Protein AF-A0A7D5NBK5-F1 (afdb_monomer_lite)

Organism: NCBI:txid2954383

Foldseek 3Di:
DDDPLVVLVVVDVDLLRSLLVNVVVVPDQLCRNCVVVVHDSVSSVVSNVVVVVVVVVVD

pLDDT: mean 92.72, std 8.17, range [53.91, 98.06]

Sequence (59 aa):
MALPLDEYAMRYPERDLAMARAYQSGAYTMAEIGRHYAVHYMTVSRAVRKYELQQRVTG

Secondary structure (DSSP, 8-state):
-PPPHHHHHHH-SSHHHHHHHHHHTTSS-HHHHHHHTTS-HHHHHHHHHHHHHHHHHH-

Structure (mmCIF, N/CA/C/O backbone):
data_AF-A0A7D5NBK5-F1
#
_entry.id   AF-A0A7D5NBK5-F1
#
loop_
_atom_site.group_PDB
_atom_site.id
_atom_site.type_symbol
_atom_site.label_atom_id
_atom_site.label_alt_id
_atom_site.label_comp_id
_atom_site.label_asym_id
_atom_site.label_entity_id
_atom_site.label_seq_id
_atom_site.pdbx_PDB_ins_code
_atom_site.Cartn_x
_atom_site.Cartn_y
_atom_site.Cartn_z
_atom_site.occupancy
_atom_site.B_iso_or_equiv
_atom_site.auth_seq_id
_atom_site.auth_comp_id
_atom_site.auth_asym_id
_atom_site.auth_atom_id
_atom_site.pdbx_PDB_model_num
ATOM 1 N N . MET A 1 1 ? 10.405 -12.283 11.058 1.00 65.81 1 MET A N 1
ATOM 2 C CA . MET A 1 1 ? 10.695 -12.347 9.609 1.00 65.81 1 MET A CA 1
ATOM 3 C C . MET A 1 1 ? 9.442 -11.926 8.870 1.00 65.81 1 MET A C 1
ATOM 5 O O . MET A 1 1 ? 8.371 -12.374 9.259 1.00 65.81 1 MET A O 1
ATOM 9 N N . ALA A 1 2 ? 9.552 -11.033 7.888 1.00 74.31 2 ALA A N 1
ATOM 10 C CA . ALA A 1 2 ? 8.421 -10.689 7.031 1.00 74.31 2 ALA A CA 1
ATOM 11 C C . ALA A 1 2 ? 8.283 -11.707 5.894 1.00 74.31 2 ALA A C 1
ATOM 13 O O . ALA A 1 2 ? 9.286 -12.264 5.450 1.00 74.31 2 ALA A O 1
ATOM 14 N N . LEU A 1 3 ? 7.044 -11.953 5.464 1.00 82.75 3 LEU A N 1
ATOM 15 C CA . LEU A 1 3 ? 6.748 -12.809 4.315 1.00 82.75 3 LEU A CA 1
ATOM 16 C C . LEU A 1 3 ? 7.206 -12.116 3.017 1.00 82.75 3 LEU A C 1
ATOM 18 O O . LEU A 1 3 ? 7.156 -10.886 2.960 1.00 82.75 3 LEU A O 1
ATOM 22 N N . PRO A 1 4 ? 7.610 -12.852 1.969 1.00 92.44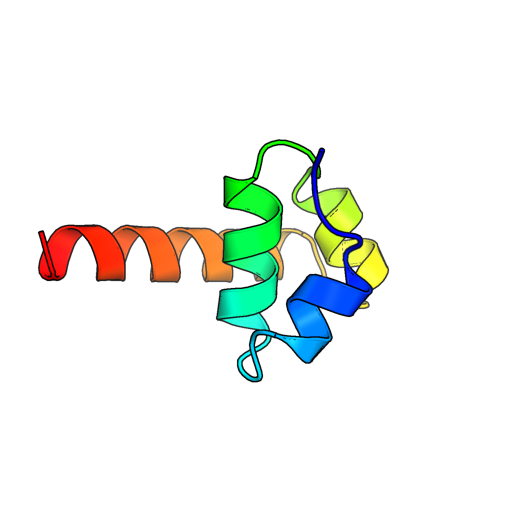 4 PRO A N 1
ATOM 23 C CA . PRO A 1 4 ? 7.812 -12.284 0.638 1.00 92.44 4 PRO A CA 1
ATOM 24 C C . PRO A 1 4 ? 6.539 -11.606 0.105 1.00 92.44 4 PRO A C 1
ATOM 26 O O . PRO A 1 4 ? 5.423 -12.005 0.444 1.00 92.44 4 PRO A O 1
ATOM 29 N N . LEU A 1 5 ? 6.685 -10.606 -0.773 1.00 92.31 5 LEU A N 1
ATOM 30 C CA . LEU A 1 5 ? 5.537 -9.887 -1.351 1.00 92.31 5 LEU A CA 1
ATOM 31 C C . LEU A 1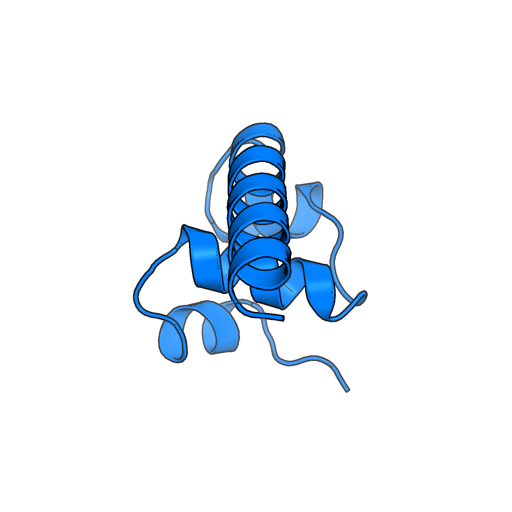 5 ? 4.579 -10.802 -2.132 1.00 92.31 5 LEU A C 1
ATOM 33 O O . LEU A 1 5 ? 3.365 -10.610 -2.036 1.00 92.31 5 LEU A O 1
ATOM 37 N N . ASP A 1 6 ? 5.105 -11.836 -2.795 1.00 92.19 6 ASP A N 1
ATOM 38 C CA . ASP A 1 6 ? 4.302 -12.860 -3.473 1.00 92.19 6 ASP A CA 1
ATOM 39 C C . ASP A 1 6 ? 3.395 -13.622 -2.500 1.00 92.19 6 ASP A C 1
ATOM 41 O O . ASP A 1 6 ? 2.245 -13.922 -2.811 1.00 92.19 6 ASP A O 1
ATOM 45 N N . GLU A 1 7 ? 3.867 -13.889 -1.282 1.00 92.69 7 GLU A N 1
ATOM 46 C CA . GLU A 1 7 ? 3.074 -14.603 -0.283 1.00 92.69 7 GLU A CA 1
ATOM 47 C C . GLU A 1 7 ? 1.924 -13.733 0.243 1.00 92.69 7 GLU A C 1
ATO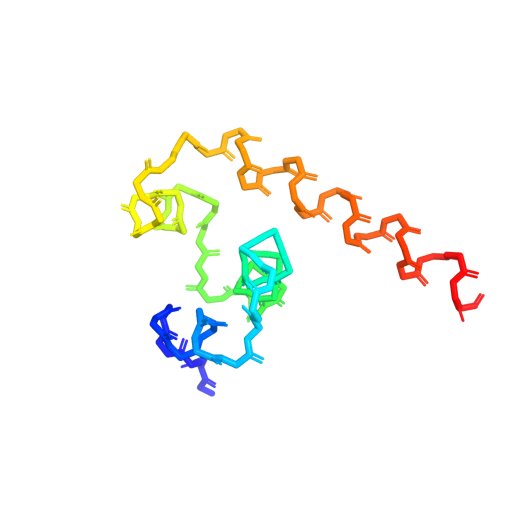M 49 O O . GLU A 1 7 ? 0.823 -14.236 0.475 1.00 92.69 7 GLU A O 1
ATOM 54 N N . TYR A 1 8 ? 2.123 -12.413 0.355 1.00 92.69 8 TYR A N 1
ATOM 55 C CA . TYR A 1 8 ? 1.013 -11.492 0.617 1.00 92.69 8 TYR A CA 1
ATOM 56 C C . TYR A 1 8 ? -0.020 -11.525 -0.516 1.00 92.69 8 TYR A C 1
ATOM 58 O O . TYR A 1 8 ? -1.214 -11.556 -0.228 1.00 92.69 8 TYR A O 1
ATOM 66 N N . ALA A 1 9 ? 0.415 -11.563 -1.779 1.00 90.56 9 ALA A N 1
ATOM 67 C CA . ALA A 1 9 ? -0.489 -11.645 -2.926 1.00 90.56 9 ALA A CA 1
ATOM 68 C C . ALA A 1 9 ? -1.262 -12.976 -2.973 1.00 90.56 9 ALA A C 1
ATOM 70 O O . ALA A 1 9 ? -2.436 -12.995 -3.331 1.00 90.56 9 ALA A O 1
ATOM 71 N N . MET A 1 10 ? -0.632 -14.084 -2.573 1.00 92.25 10 MET A N 1
ATOM 72 C CA . MET A 1 10 ? -1.291 -15.392 -2.485 1.00 92.25 10 MET A CA 1
ATOM 73 C C . MET A 1 10 ? -2.279 -15.475 -1.318 1.00 92.25 10 MET A C 1
ATOM 75 O O . MET A 1 10 ? -3.328 -16.105 -1.433 1.00 92.25 10 MET A O 1
ATOM 79 N N . ARG A 1 11 ? -1.941 -14.867 -0.176 1.00 93.69 11 ARG A N 1
ATOM 80 C CA . ARG A 1 11 ? -2.739 -14.955 1.054 1.00 93.69 11 ARG A CA 1
ATOM 81 C C . ARG A 1 11 ? -3.940 -14.015 1.062 1.00 93.69 11 ARG A C 1
ATOM 83 O O . ARG A 1 11 ? -4.927 -14.310 1.733 1.00 93.69 11 ARG A O 1
ATOM 90 N N . TYR A 1 12 ? -3.849 -12.894 0.354 1.00 91.50 12 TYR A N 1
ATOM 91 C CA . TYR A 1 12 ? -4.888 -11.872 0.305 1.00 91.50 12 TYR A CA 1
ATOM 92 C C . TYR A 1 12 ? -5.329 -11.658 -1.151 1.00 91.50 12 TYR A C 1
ATOM 94 O O . TYR A 1 12 ? -4.599 -11.021 -1.911 1.00 91.50 12 TYR A O 1
ATOM 102 N N . PRO A 1 13 ? -6.511 -12.165 -1.553 1.00 87.06 13 PRO A N 1
ATOM 103 C CA . PRO A 1 13 ? -6.980 -12.054 -2.933 1.00 87.06 13 PRO A CA 1
ATOM 104 C C . PRO A 1 13 ? -7.240 -10.596 -3.341 1.00 87.06 13 PRO A C 1
ATOM 106 O O . PRO A 1 13 ? -7.093 -10.230 -4.509 1.00 87.06 13 PRO A O 1
ATOM 109 N N . GLU A 1 14 ? -7.568 -9.721 -2.389 1.00 93.38 14 GLU A N 1
ATOM 110 C CA . GLU A 1 14 ? -7.633 -8.287 -2.628 1.00 93.38 14 GLU A CA 1
ATOM 111 C C . GLU A 1 14 ? -6.232 -7.668 -2.643 1.00 93.38 14 GLU A C 1
ATOM 113 O O . GLU A 1 14 ? -5.574 -7.531 -1.609 1.00 93.38 14 GLU A O 1
ATOM 118 N N . ARG A 1 15 ? -5.809 -7.175 -3.814 1.00 93.62 15 ARG A N 1
ATOM 119 C CA . ARG A 1 15 ? -4.516 -6.485 -3.985 1.00 93.62 15 ARG A CA 1
ATOM 120 C C . ARG A 1 15 ? -4.307 -5.349 -2.986 1.00 93.62 15 ARG A C 1
ATOM 122 O O . ARG A 1 15 ? -3.216 -5.210 -2.445 1.00 93.62 15 ARG A O 1
ATOM 129 N N . ASP A 1 16 ? -5.341 -4.552 -2.719 1.00 95.81 16 ASP A N 1
ATOM 130 C CA . ASP A 1 16 ? -5.269 -3.460 -1.740 1.00 95.81 16 ASP A CA 1
ATOM 131 C C . ASP A 1 16 ? -4.933 -3.981 -0.337 1.00 95.81 16 ASP A C 1
ATOM 133 O O . ASP A 1 16 ? -4.095 -3.410 0.362 1.00 95.81 16 ASP A O 1
ATOM 137 N N . LEU A 1 17 ? -5.552 -5.094 0.060 1.00 95.50 17 LEU A N 1
ATOM 138 C CA . LEU A 1 17 ? -5.312 -5.716 1.355 1.00 95.50 17 LEU A CA 1
ATOM 139 C C . LEU A 1 17 ? -3.904 -6.313 1.421 1.00 95.50 17 LEU A C 1
ATOM 141 O O . LEU A 1 17 ? -3.210 -6.112 2.417 1.00 95.50 17 LEU A O 1
ATOM 145 N N . ALA A 1 18 ? -3.456 -6.977 0.354 1.00 96.62 18 ALA A N 1
ATOM 146 C CA . ALA A 1 18 ? -2.107 -7.523 0.252 1.00 96.62 18 ALA A CA 1
ATOM 147 C C . ALA A 1 18 ? -1.036 -6.425 0.392 1.00 96.62 18 ALA A C 1
ATOM 149 O O . ALA A 1 18 ? -0.115 -6.542 1.203 1.00 96.62 18 ALA A O 1
ATOM 150 N N . MET A 1 19 ? -1.206 -5.310 -0.329 1.00 97.44 19 MET A N 1
ATOM 151 C CA . MET A 1 19 ? -0.331 -4.136 -0.253 1.00 97.44 19 MET A CA 1
ATOM 152 C C . MET A 1 19 ? -0.325 -3.513 1.150 1.00 97.44 19 MET A C 1
ATOM 154 O O . MET A 1 19 ? 0.739 -3.204 1.688 1.00 97.44 19 MET A O 1
ATOM 158 N N . ALA A 1 20 ? -1.499 -3.351 1.767 1.00 97.00 20 ALA A N 1
ATOM 159 C CA . ALA A 1 20 ? -1.609 -2.779 3.104 1.00 97.00 20 ALA A CA 1
ATOM 160 C C . ALA A 1 20 ? -0.973 -3.672 4.179 1.00 97.00 20 ALA A C 1
ATOM 162 O O . ALA A 1 20 ? -0.281 -3.171 5.064 1.00 97.00 20 ALA A O 1
ATOM 163 N N . ARG A 1 21 ? -1.149 -4.996 4.084 1.00 95.81 21 ARG A N 1
ATOM 164 C CA . ARG A 1 21 ? -0.539 -5.978 4.994 1.00 95.81 21 ARG A CA 1
ATOM 165 C C . ARG A 1 21 ? 0.978 -6.035 4.850 1.00 95.81 21 ARG A C 1
ATOM 167 O O . ARG A 1 21 ? 1.674 -6.072 5.863 1.00 95.81 21 ARG A O 1
ATOM 174 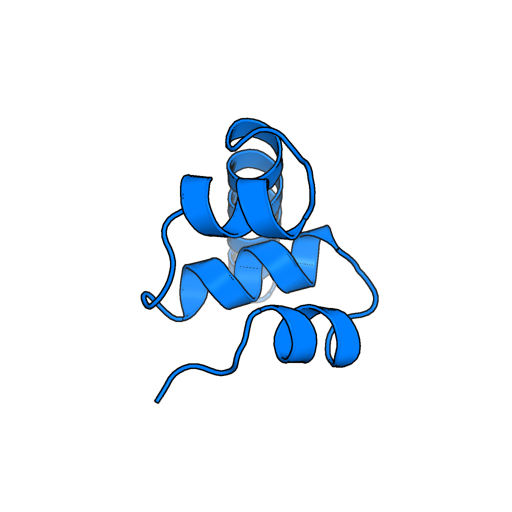N N . ALA A 1 22 ? 1.486 -5.969 3.620 1.00 96.38 22 ALA A N 1
ATOM 175 C CA . ALA A 1 22 ? 2.918 -5.870 3.370 1.00 96.38 22 ALA A CA 1
ATOM 176 C C . ALA A 1 22 ? 3.514 -4.607 4.013 1.00 96.38 22 ALA A C 1
ATOM 178 O O . ALA A 1 22 ? 4.531 -4.699 4.698 1.00 96.38 22 ALA A O 1
ATOM 179 N N . TYR A 1 23 ? 2.853 -3.453 3.878 1.00 96.88 23 TYR A N 1
ATOM 180 C CA . TYR A 1 23 ? 3.295 -2.212 4.523 1.00 96.88 23 TYR A CA 1
ATOM 181 C C . TYR A 1 23 ? 3.197 -2.281 6.056 1.00 96.88 23 TYR A C 1
ATOM 183 O O . TYR A 1 23 ? 4.137 -1.905 6.751 1.00 96.88 23 TYR A O 1
ATOM 191 N N . GLN A 1 24 ? 2.102 -2.833 6.592 1.00 95.00 24 GLN A N 1
ATOM 192 C CA . GLN A 1 24 ? 1.895 -3.011 8.035 1.00 95.00 24 GLN A CA 1
ATOM 193 C C . GLN A 1 24 ? 2.984 -3.881 8.680 1.00 95.00 24 GLN A C 1
ATOM 195 O O . GLN A 1 24 ? 3.303 -3.691 9.850 1.00 95.00 24 GLN A O 1
ATOM 200 N N . SER A 1 25 ? 3.579 -4.812 7.928 1.00 94.19 25 SER A N 1
ATOM 201 C CA . SER A 1 25 ? 4.694 -5.627 8.420 1.00 94.19 25 SER A CA 1
ATOM 202 C C . SER A 1 25 ? 5.963 -4.824 8.737 1.00 94.19 25 SER A C 1
ATOM 204 O O . SER A 1 25 ? 6.852 -5.339 9.411 1.00 94.19 25 SER A O 1
ATOM 206 N N . GLY A 1 26 ? 6.067 -3.587 8.235 1.00 94.62 26 GLY A N 1
ATOM 207 C CA . GLY A 1 26 ? 7.222 -2.706 8.416 1.00 94.62 26 GLY A CA 1
ATOM 208 C C . GLY A 1 26 ? 8.464 -3.102 7.611 1.00 94.62 26 GLY A C 1
ATOM 209 O O . GLY A 1 26 ? 9.466 -2.398 7.668 1.00 94.62 26 GLY A O 1
ATOM 210 N N . ALA A 1 27 ? 8.417 -4.203 6.855 1.00 95.06 27 ALA A N 1
ATOM 211 C CA . ALA A 1 27 ? 9.568 -4.720 6.115 1.00 95.06 27 ALA A CA 1
ATOM 212 C C . ALA A 1 27 ? 9.724 -4.149 4.702 1.00 95.06 27 ALA A C 1
ATOM 214 O O . ALA A 1 27 ? 10.771 -4.334 4.088 1.00 95.06 27 ALA A O 1
ATOM 215 N N . TYR A 1 28 ? 8.694 -3.475 4.188 1.00 96.38 28 TYR A N 1
ATOM 216 C CA . TYR A 1 28 ? 8.680 -2.938 2.833 1.00 96.38 28 TYR A CA 1
ATOM 217 C C . TYR A 1 28 ? 8.159 -1.507 2.825 1.00 96.38 28 TYR A C 1
ATOM 219 O O . TYR A 1 28 ? 7.130 -1.186 3.423 1.00 96.38 28 TYR A O 1
ATOM 227 N N . THR A 1 29 ? 8.840 -0.649 2.077 1.00 97.31 29 THR A N 1
ATOM 228 C CA . THR A 1 29 ? 8.360 0.694 1.758 1.00 97.31 29 THR A CA 1
ATOM 229 C C . THR A 1 29 ? 7.221 0.641 0.738 1.00 97.31 29 THR A C 1
ATOM 231 O O . THR A 1 29 ? 7.107 -0.287 -0.066 1.00 97.31 29 THR A O 1
ATOM 234 N N . MET A 1 30 ? 6.392 1.690 0.688 1.00 97.75 30 MET A N 1
ATOM 235 C CA . MET A 1 30 ? 5.333 1.797 -0.328 1.00 97.75 30 MET A CA 1
ATOM 236 C C . MET A 1 30 ? 5.879 1.742 -1.764 1.00 97.75 30 MET A C 1
ATOM 238 O O . MET A 1 30 ? 5.196 1.260 -2.665 1.00 97.75 30 MET A O 1
ATOM 242 N N . ALA A 1 31 ? 7.105 2.224 -1.987 1.00 97.75 31 ALA A N 1
ATOM 243 C CA . ALA A 1 31 ? 7.750 2.185 -3.294 1.00 97.75 31 ALA A CA 1
ATOM 244 C C . ALA A 1 31 ? 8.161 0.758 -3.692 1.00 97.75 31 ALA A C 1
ATOM 246 O O . ALA A 1 31 ? 7.957 0.370 -4.839 1.00 97.75 31 ALA A O 1
ATOM 247 N N . GLU A 1 32 ? 8.707 -0.031 -2.762 1.00 97.44 32 GLU A N 1
ATOM 248 C CA . GLU A 1 32 ? 9.049 -1.445 -2.992 1.00 97.44 32 GLU A CA 1
ATOM 249 C C . GLU A 1 32 ? 7.813 -2.282 -3.300 1.00 97.44 32 GLU A C 1
ATOM 251 O O . GLU A 1 32 ? 7.802 -3.026 -4.281 1.00 97.44 32 GLU A O 1
ATOM 256 N N . ILE A 1 33 ? 6.749 -2.086 -2.520 1.00 97.69 33 ILE A N 1
ATOM 257 C CA . ILE A 1 33 ? 5.453 -2.721 -2.760 1.00 97.69 33 ILE A CA 1
ATOM 258 C C . ILE A 1 33 ? 4.931 -2.306 -4.142 1.00 97.69 33 ILE A C 1
ATOM 260 O O . ILE A 1 33 ? 4.573 -3.157 -4.949 1.00 97.69 33 ILE A O 1
ATOM 264 N N . GLY A 1 34 ? 4.954 -1.011 -4.467 1.00 97.62 34 GLY A N 1
ATOM 265 C CA . GLY A 1 34 ? 4.488 -0.513 -5.762 1.00 97.62 34 GLY A CA 1
ATOM 266 C C . GLY A 1 34 ? 5.218 -1.156 -6.942 1.00 97.62 34 GLY A C 1
ATOM 267 O O . GLY A 1 34 ? 4.572 -1.630 -7.875 1.00 97.62 34 GLY A O 1
ATOM 268 N N . ARG A 1 35 ? 6.553 -1.263 -6.865 1.00 97.62 35 ARG A N 1
ATOM 269 C CA . ARG A 1 35 ? 7.359 -1.940 -7.895 1.00 97.62 35 ARG A CA 1
ATOM 270 C C . ARG A 1 35 ? 6.948 -3.398 -8.085 1.00 97.62 35 ARG A C 1
ATOM 272 O O . ARG A 1 35 ? 6.778 -3.818 -9.222 1.00 97.62 35 ARG A O 1
ATOM 279 N N . HIS A 1 36 ? 6.752 -4.142 -6.999 1.00 96.62 36 HIS A N 1
ATOM 280 C CA . HIS A 1 36 ? 6.339 -5.545 -7.067 1.00 96.62 36 HIS A CA 1
ATOM 281 C C . HIS A 1 36 ? 4.956 -5.721 -7.707 1.00 96.62 36 HIS A C 1
ATOM 283 O O . HIS A 1 36 ? 4.772 -6.556 -8.583 1.00 96.62 36 HIS A O 1
ATOM 289 N N . TYR A 1 37 ? 3.991 -4.882 -7.327 1.00 95.19 37 TYR A N 1
ATOM 290 C CA . TYR A 1 37 ? 2.633 -4.933 -7.870 1.00 95.19 37 TYR A CA 1
ATOM 291 C C . TYR A 1 37 ? 2.484 -4.225 -9.229 1.00 95.19 37 TYR A C 1
ATOM 293 O O . TYR A 1 37 ? 1.360 -4.125 -9.724 1.00 95.19 37 TYR A O 1
ATOM 301 N N . ALA A 1 38 ? 3.573 -3.715 -9.819 1.00 96.69 38 ALA A N 1
ATOM 302 C CA . ALA A 1 38 ? 3.572 -2.895 -11.033 1.00 96.69 38 ALA A CA 1
ATOM 303 C C . ALA A 1 38 ? 2.591 -1.701 -10.966 1.00 96.69 38 ALA A C 1
ATOM 305 O O . ALA A 1 38 ? 1.872 -1.398 -11.918 1.00 96.69 38 ALA A O 1
ATOM 306 N N . VAL A 1 39 ? 2.543 -1.020 -9.817 1.00 97.00 39 VAL A N 1
ATOM 307 C CA . VAL A 1 39 ? 1.710 0.169 -9.578 1.00 97.00 39 VAL A CA 1
ATOM 308 C C . VAL A 1 39 ? 2.529 1.314 -8.996 1.00 97.00 39 VAL A C 1
ATOM 310 O O . VAL A 1 39 ? 3.591 1.134 -8.404 1.00 97.00 39 VAL A O 1
ATOM 313 N N . HIS A 1 40 ? 2.003 2.529 -9.118 1.00 97.88 40 HIS A N 1
ATOM 314 C CA . HIS A 1 40 ? 2.609 3.687 -8.478 1.00 97.88 40 HIS A CA 1
ATOM 315 C C . HIS A 1 40 ? 2.493 3.606 -6.945 1.00 97.88 40 HIS A C 1
ATOM 317 O O . HIS A 1 40 ? 1.488 3.124 -6.417 1.00 97.88 40 HIS A O 1
ATOM 323 N N . TYR A 1 41 ? 3.470 4.152 -6.211 1.00 97.06 41 TYR A N 1
ATOM 324 C CA . TYR A 1 41 ? 3.459 4.145 -4.737 1.00 97.06 41 TYR A CA 1
ATOM 325 C C . TYR A 1 41 ? 2.203 4.818 -4.148 1.00 97.06 41 TYR A C 1
ATOM 327 O O . TYR A 1 41 ? 1.751 4.462 -3.062 1.00 97.06 41 TYR A O 1
ATOM 335 N N . MET A 1 42 ? 1.594 5.768 -4.870 1.00 97.81 42 MET A N 1
ATOM 336 C CA . MET A 1 42 ? 0.338 6.399 -4.445 1.00 97.81 42 MET A CA 1
ATOM 337 C C . MET A 1 42 ? -0.847 5.430 -4.419 1.00 97.81 42 MET A C 1
ATOM 339 O O . MET A 1 42 ? -1.746 5.599 -3.598 1.00 97.81 42 MET A O 1
ATOM 343 N N . THR A 1 43 ? -0.848 4.401 -5.267 1.00 97.81 43 THR A N 1
ATOM 344 C CA . THR A 1 43 ? -1.846 3.325 -5.208 1.00 97.81 43 THR A CA 1
ATOM 345 C C . THR A 1 43 ? -1.704 2.548 -3.904 1.00 97.81 43 THR A C 1
ATOM 347 O O . THR A 1 43 ? -2.690 2.346 -3.199 1.00 97.81 43 THR A O 1
ATOM 350 N N . VAL A 1 44 ? -0.467 2.211 -3.526 1.00 97.94 44 VAL A N 1
ATOM 351 C CA . VAL A 1 44 ? -0.159 1.548 -2.249 1.00 97.94 44 VAL A CA 1
ATOM 352 C C . VAL A 1 44 ? -0.588 2.420 -1.069 1.00 97.94 44 VAL A C 1
ATOM 354 O O . VAL A 1 44 ? -1.253 1.943 -0.156 1.00 97.94 44 VAL A O 1
ATOM 357 N N . SER A 1 45 ? -0.287 3.720 -1.110 1.00 98.06 45 SER A N 1
ATOM 358 C CA . SER A 1 45 ? -0.695 4.673 -0.070 1.00 98.06 45 SER A CA 1
ATOM 359 C C . SER A 1 45 ? -2.216 4.717 0.123 1.00 98.06 45 SER A C 1
ATOM 361 O O . SER A 1 45 ? -2.700 4.684 1.257 1.00 98.06 45 SER A O 1
ATOM 363 N N . ARG A 1 46 ? -2.991 4.732 -0.972 1.00 97.75 46 ARG A N 1
ATOM 364 C CA . ARG A 1 46 ? -4.462 4.680 -0.916 1.00 97.75 46 ARG A CA 1
ATOM 365 C C . ARG A 1 46 ? -4.961 3.378 -0.289 1.00 97.75 46 ARG A C 1
ATOM 367 O O . ARG A 1 46 ? -5.857 3.430 0.553 1.00 97.75 46 ARG A O 1
ATOM 374 N N . ALA A 1 47 ? -4.369 2.245 -0.660 1.00 97.12 47 ALA A N 1
ATOM 375 C CA . ALA A 1 47 ? -4.708 0.941 -0.102 1.00 97.12 47 ALA A CA 1
ATOM 376 C C . ALA A 1 47 ? -4.440 0.873 1.413 1.00 97.12 47 ALA A C 1
ATOM 378 O O . ALA A 1 47 ? -5.320 0.477 2.176 1.00 97.12 47 ALA A O 1
ATOM 379 N N . VAL A 1 48 ? -3.276 1.359 1.859 1.00 97.06 48 VAL A N 1
ATOM 380 C CA . VAL A 1 48 ? -2.920 1.460 3.284 1.00 97.06 48 VAL A CA 1
ATOM 381 C C . VAL A 1 48 ? -3.924 2.329 4.038 1.00 97.06 48 VAL A C 1
ATOM 383 O O . VAL A 1 48 ? -4.476 1.895 5.046 1.00 97.06 48 VAL A O 1
ATOM 386 N N . ARG A 1 49 ? -4.239 3.524 3.525 1.00 97.19 49 ARG A N 1
ATOM 387 C CA . ARG A 1 49 ? -5.191 4.436 4.178 1.00 97.19 49 ARG A CA 1
A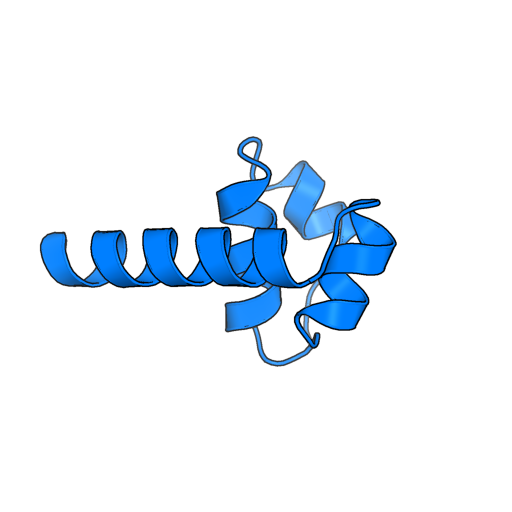TOM 388 C C . ARG A 1 49 ? -6.594 3.835 4.290 1.00 97.19 49 ARG A C 1
ATOM 390 O O . ARG A 1 49 ? -7.256 4.007 5.312 1.00 97.19 49 ARG A O 1
ATOM 397 N N . LYS A 1 50 ? -7.060 3.137 3.249 1.00 95.50 50 LYS A N 1
ATOM 398 C CA . LYS A 1 50 ? -8.351 2.431 3.259 1.00 95.50 50 LYS A CA 1
ATOM 399 C C . LYS A 1 50 ? -8.368 1.343 4.332 1.00 95.50 50 LYS A C 1
ATOM 401 O O . LYS A 1 50 ? -9.330 1.260 5.090 1.00 95.50 50 LYS A O 1
ATOM 406 N N . TYR A 1 51 ? -7.296 0.562 4.423 1.00 94.94 51 TYR A N 1
ATOM 407 C CA . TYR A 1 51 ? -7.147 -0.481 5.430 1.00 94.94 51 TYR A CA 1
ATOM 408 C C . TYR A 1 51 ? -7.127 0.087 6.859 1.00 94.94 51 TYR A C 1
ATOM 410 O O . TYR A 1 51 ? -7.867 -0.389 7.715 1.00 94.94 51 TYR A O 1
ATOM 418 N N . GLU A 1 52 ? -6.364 1.151 7.117 1.00 94.19 52 GLU A N 1
ATOM 419 C CA . GLU A 1 52 ? -6.338 1.824 8.425 1.00 94.19 52 GLU A CA 1
ATOM 420 C C . GLU A 1 52 ? -7.716 2.353 8.840 1.00 94.19 52 GLU A C 1
ATOM 422 O O . GLU A 1 52 ? -8.107 2.228 10.001 1.00 94.19 52 GLU A O 1
ATOM 427 N N . LEU A 1 53 ? -8.474 2.923 7.897 1.00 94.06 53 LEU A N 1
ATOM 428 C CA . LEU A 1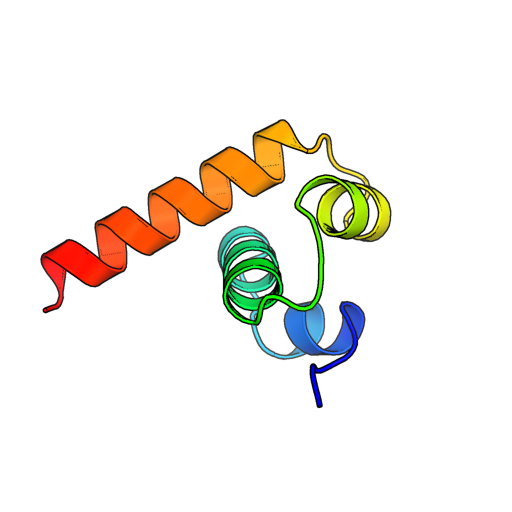 53 ? -9.835 3.387 8.158 1.00 94.06 53 LEU A CA 1
ATOM 429 C C . LEU A 1 53 ? -10.767 2.225 8.529 1.00 94.06 53 LEU A C 1
ATOM 431 O O . LEU A 1 53 ? -11.539 2.348 9.473 1.00 94.06 53 LEU A O 1
ATOM 435 N N . GLN A 1 54 ? -10.669 1.090 7.832 1.00 90.44 54 GLN A N 1
ATOM 436 C CA . GLN A 1 54 ? -11.459 -0.108 8.137 1.00 90.44 54 GLN A CA 1
ATOM 437 C C . GLN A 1 54 ? -11.134 -0.685 9.523 1.00 90.44 54 GLN A C 1
ATOM 439 O O . GLN A 1 54 ? -12.047 -1.076 10.251 1.00 90.44 54 GLN A O 1
ATOM 444 N N . GLN A 1 55 ? -9.857 -0.692 9.919 1.00 87.31 55 GLN A N 1
ATOM 445 C CA . GLN A 1 55 ? -9.436 -1.151 11.249 1.00 87.31 55 GLN A CA 1
ATOM 446 C C . GLN A 1 55 ? -10.015 -0.271 12.368 1.00 87.31 55 GLN A C 1
ATOM 448 O O . GLN A 1 55 ? -10.448 -0.795 13.386 1.00 87.31 55 GLN A O 1
ATOM 453 N N . ARG A 1 56 ? -10.091 1.051 12.166 1.00 87.12 56 ARG A N 1
ATOM 454 C CA . ARG A 1 56 ? -10.665 1.988 13.152 1.00 87.12 56 ARG A CA 1
ATOM 455 C C . ARG A 1 56 ? -12.172 1.844 13.346 1.00 87.12 56 ARG A C 1
ATOM 457 O O . ARG A 1 56 ? -12.663 2.195 14.405 1.00 87.12 56 ARG A O 1
ATOM 464 N N . VAL A 1 57 ? -12.898 1.394 12.324 1.00 83.06 57 VAL A N 1
ATOM 465 C CA . VAL A 1 57 ? -14.356 1.185 12.402 1.00 83.06 57 VAL A CA 1
ATOM 466 C C . VAL A 1 57 ? -14.701 -0.141 13.088 1.00 83.06 57 VAL A C 1
ATOM 468 O O . VAL A 1 57 ? -15.793 -0.286 13.623 1.00 83.06 57 VAL A O 1
ATOM 471 N N . THR A 1 58 ? -13.783 -1.109 13.058 1.00 71.50 58 THR A N 1
ATOM 472 C CA . THR A 1 58 ? -14.001 -2.460 13.604 1.00 71.50 58 THR A CA 1
ATOM 473 C C . THR A 1 58 ? -13.497 -2.604 15.049 1.00 71.50 58 THR A C 1
ATOM 475 O O . THR A 1 58 ? -13.791 -3.609 15.692 1.00 71.50 58 THR A O 1
ATOM 478 N N . GLY A 1 59 ? -12.718 -1.633 15.540 1.00 53.91 59 GLY A N 1
ATOM 479 C CA . GLY A 1 59 ? -12.132 -1.614 16.885 1.00 53.91 59 GLY A CA 1
ATOM 480 C C . GLY A 1 59 ? -12.936 -0.827 17.908 1.00 53.91 59 GLY A C 1
ATOM 481 O O . GLY A 1 59 ? -13.758 0.022 17.498 1.00 53.91 59 GLY A O 1
#

Radius of gyration: 10.67 Å; chains: 1; bounding box: 25×22×28 Å